Protein AF-A0A2P8QZJ2-F1 (afdb_monomer)

Secondary structure (DSSP, 8-state):
-----PPPPSSPPP-TTTTTS-TT-GGGGSGGGGGGGSTT-HHHHHHHHHTT-SS-PPPHHHHHHHHHHHHHHHHHHHHHHHHHHTTSS---HHHHHHHHHHHHHHHHHH--TT---SSHHHHHHHHHHHHHHHHHHHHHSS--TT-EEEETTEEEE-------

Foldseek 3Di:
DPDDQADFAPDFAAFPLCNPPDSPQLQSRFPLRCLLADPPCVVVVVVCVVVVHGRDFQDQVNQASSLLVLQVVLVVLVVVVVCCVVVVDPDDPLRVVLSVVSNVLSVVQHNDNVDGQPGPVSSSVSSNVVVVSVVVCVLVVDPDQPDWDDDPNDTDRPPPPDDD

Organism: NCBI:txid2042961

Structure (mmCIF, N/CA/C/O backbone):
data_AF-A0A2P8QZJ2-F1
#
_entry.id   AF-A0A2P8QZJ2-F1
#
loop_
_atom_site.group_PDB
_atom_site.id
_atom_site.type_symbol
_atom_site.label_atom_id
_atom_site.label_alt_id
_atom_site.label_comp_id
_atom_site.label_asym_id
_atom_site.label_entity_id
_atom_site.label_seq_id
_atom_site.pdbx_PDB_ins_code
_atom_site.Cartn_x
_atom_site.Cartn_y
_atom_site.Cartn_z
_atom_site.occupancy
_atom_site.B_iso_or_equiv
_atom_site.auth_seq_id
_atom_site.auth_comp_id
_atom_site.auth_asym_id
_atom_site.auth_atom_id
_atom_site.pdbx_PDB_model_num
ATOM 1 N N . GLU A 1 1 ? 28.938 0.988 -30.738 1.00 45.66 1 GLU A N 1
ATOM 2 C CA . GLU A 1 1 ? 29.376 0.962 -29.328 1.00 45.66 1 GLU A CA 1
ATOM 3 C C . GLU A 1 1 ? 28.649 -0.172 -28.626 1.00 45.66 1 GLU A C 1
ATOM 5 O O . GLU A 1 1 ? 27.429 -0.234 -28.707 1.00 45.66 1 GLU A O 1
ATOM 10 N N . SER A 1 2 ? 29.376 -1.115 -28.029 1.00 56.00 2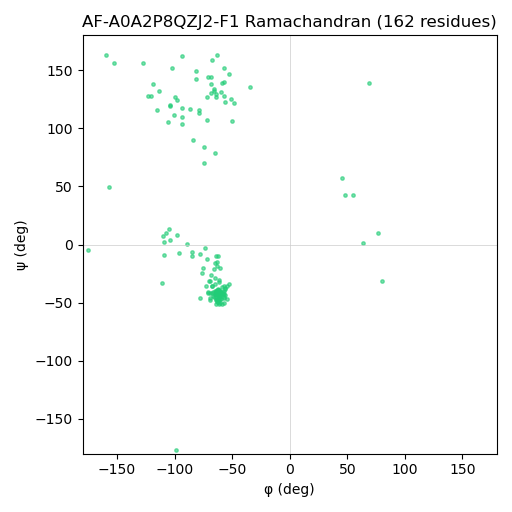 SER A N 1
ATOM 11 C CA . SER A 1 2 ? 28.763 -2.175 -27.223 1.00 56.00 2 SER A CA 1
ATOM 12 C C . SER A 1 2 ? 28.551 -1.620 -25.818 1.00 56.00 2 SER A C 1
ATOM 14 O O . SER A 1 2 ? 29.463 -1.674 -24.996 1.00 56.00 2 SER A O 1
ATOM 16 N N . GLY A 1 3 ? 27.388 -1.013 -25.575 1.00 62.31 3 GLY A N 1
ATOM 17 C CA . GLY A 1 3 ? 27.009 -0.520 -24.250 1.00 62.31 3 GLY A CA 1
ATOM 18 C C . GLY A 1 3 ? 27.031 -1.635 -23.200 1.00 62.31 3 GLY A C 1
ATOM 19 O O . GLY A 1 3 ? 26.852 -2.810 -23.522 1.00 62.31 3 GLY A O 1
ATOM 20 N N . TYR A 1 4 ? 27.273 -1.267 -21.941 1.00 65.94 4 TYR A N 1
ATOM 21 C CA . TYR A 1 4 ? 27.174 -2.185 -20.807 1.00 65.94 4 TYR A CA 1
ATOM 22 C C . TYR A 1 4 ? 25.775 -2.815 -20.769 1.00 65.94 4 TYR A C 1
ATOM 24 O O . TYR A 1 4 ? 24.778 -2.097 -20.711 1.00 65.94 4 TYR A O 1
ATOM 32 N N . ILE A 1 5 ? 25.711 -4.148 -20.804 1.00 64.38 5 ILE A N 1
ATOM 33 C CA . ILE A 1 5 ? 24.474 -4.908 -20.611 1.00 64.38 5 ILE A CA 1
ATOM 34 C C . ILE A 1 5 ? 24.410 -5.256 -19.121 1.00 64.38 5 ILE A C 1
ATOM 36 O O . ILE A 1 5 ? 25.224 -6.064 -18.663 1.00 64.38 5 ILE A O 1
ATOM 40 N N . PRO A 1 6 ? 23.499 -4.652 -18.338 1.00 63.28 6 PRO A N 1
ATOM 41 C CA . PRO A 1 6 ? 23.434 -4.938 -16.916 1.00 63.28 6 PRO A CA 1
ATOM 42 C C . PRO A 1 6 ? 22.948 -6.372 -16.692 1.00 63.28 6 PRO A C 1
ATOM 44 O O . PRO A 1 6 ? 22.053 -6.858 -17.383 1.00 63.28 6 PRO A O 1
ATOM 47 N N . GLN A 1 7 ? 23.574 -7.063 -15.741 1.00 66.06 7 GLN A N 1
ATOM 48 C CA . GLN A 1 7 ? 23.254 -8.454 -15.430 1.00 66.06 7 GLN A CA 1
ATOM 49 C C . GLN A 1 7 ? 22.020 -8.537 -14.525 1.00 66.06 7 GLN A C 1
ATOM 51 O O . GLN A 1 7 ? 21.834 -7.717 -13.624 1.00 66.06 7 GLN A O 1
ATOM 56 N N . ARG A 1 8 ? 21.186 -9.555 -14.761 1.00 69.12 8 ARG A N 1
ATOM 57 C CA . ARG A 1 8 ? 20.069 -9.926 -13.885 1.00 69.12 8 ARG A CA 1
ATOM 58 C C . ARG A 1 8 ? 20.608 -10.252 -12.490 1.00 69.12 8 ARG A C 1
ATOM 60 O O . ARG A 1 8 ? 21.614 -10.949 -12.377 1.00 69.12 8 ARG A O 1
ATOM 67 N N . LEU A 1 9 ? 19.920 -9.811 -11.436 1.00 70.19 9 LEU A N 1
ATOM 68 C CA . LEU A 1 9 ? 20.253 -10.251 -10.083 1.00 70.19 9 LEU A CA 1
ATOM 69 C C . LEU A 1 9 ? 20.015 -11.763 -9.972 1.00 70.19 9 LEU A C 1
ATOM 71 O O . LEU A 1 9 ? 18.918 -12.255 -10.261 1.00 70.19 9 LEU A O 1
ATOM 75 N N . GLU A 1 10 ? 21.036 -12.500 -9.525 1.00 69.81 10 GLU A N 1
ATOM 76 C CA . GLU A 1 10 ? 20.93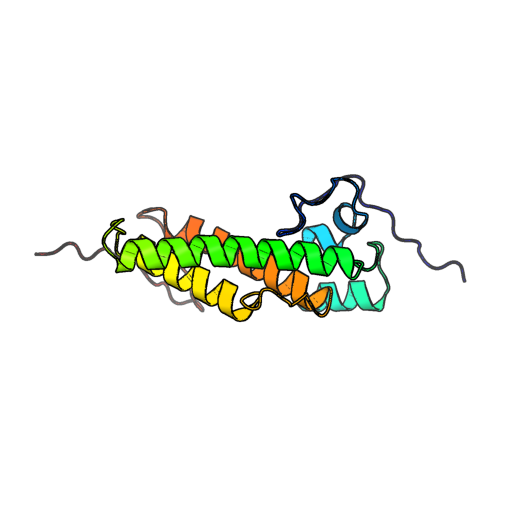2 -13.948 -9.291 1.00 69.81 10 GLU A CA 1
ATOM 77 C C . GLU A 1 10 ? 19.833 -14.268 -8.271 1.00 69.81 10 GLU A C 1
ATOM 79 O O . GLU A 1 10 ? 19.091 -15.241 -8.414 1.00 69.81 10 GLU A O 1
ATOM 84 N N . ARG A 1 11 ? 19.677 -13.404 -7.262 1.00 69.56 11 ARG A N 1
ATOM 85 C CA . ARG A 1 11 ? 18.673 -13.548 -6.211 1.00 69.56 11 ARG A CA 1
ATOM 86 C C . ARG A 1 11 ? 17.458 -12.667 -6.486 1.00 69.56 11 ARG A C 1
ATOM 88 O O . ARG A 1 11 ? 17.589 -11.455 -6.631 1.00 69.56 11 ARG A O 1
ATOM 95 N N . LYS A 1 12 ? 16.269 -13.280 -6.467 1.00 69.81 12 LYS A N 1
ATOM 96 C CA . LYS A 1 12 ? 14.997 -12.549 -6.445 1.00 69.81 12 LYS A CA 1
ATOM 97 C C . LYS A 1 12 ? 14.858 -11.769 -5.135 1.00 69.81 12 LYS A C 1
ATOM 99 O O . LYS A 1 12 ? 15.063 -12.343 -4.062 1.00 69.81 12 LYS A O 1
ATOM 104 N N . SER A 1 13 ? 14.484 -10.499 -5.221 1.00 70.31 13 SER A N 1
ATOM 105 C CA . SER A 1 13 ? 14.028 -9.721 -4.068 1.00 70.31 13 SER A CA 1
ATOM 106 C C . SER A 1 13 ? 12.503 -9.601 -4.091 1.00 70.31 13 SER A C 1
ATOM 108 O O . SER A 1 13 ? 11.859 -9.715 -5.141 1.00 70.31 13 SER A O 1
ATOM 110 N N . GLY A 1 14 ? 11.911 -9.469 -2.906 1.00 69.00 14 GLY A N 1
ATOM 111 C CA . GLY A 1 14 ? 10.504 -9.106 -2.787 1.00 69.00 14 GLY A CA 1
ATOM 112 C C . GLY A 1 14 ? 10.334 -7.648 -3.187 1.00 69.00 14 GLY A C 1
ATOM 113 O O . GLY A 1 14 ? 11.214 -6.848 -2.912 1.00 69.00 14 GLY A O 1
ATOM 114 N N . ILE A 1 15 ? 9.221 -7.330 -3.842 1.00 71.44 15 ILE A N 1
ATOM 115 C CA . ILE A 1 15 ? 8.748 -5.951 -3.939 1.00 71.44 15 ILE A CA 1
ATOM 116 C C . ILE A 1 15 ? 7.378 -5.938 -3.306 1.00 71.44 15 ILE A C 1
ATOM 118 O O . ILE A 1 15 ? 6.535 -6.763 -3.692 1.00 71.44 15 ILE A O 1
ATOM 122 N N . GLN A 1 16 ? 7.140 -5.045 -2.354 1.00 68.12 16 GLN A N 1
ATOM 123 C CA . GLN A 1 16 ? 5.808 -4.945 -1.769 1.00 68.12 16 GLN A CA 1
ATOM 124 C C . GLN A 1 16 ? 4.734 -4.676 -2.828 1.00 68.12 16 GLN A C 1
ATOM 126 O O . GLN A 1 16 ? 4.948 -3.997 -3.831 1.00 68.12 16 GLN A O 1
ATOM 131 N N . GLY A 1 17 ? 3.592 -5.345 -2.660 1.00 63.69 17 GLY A N 1
ATOM 132 C CA . GLY A 1 17 ? 2.508 -5.421 -3.647 1.00 63.69 17 GLY A CA 1
ATOM 133 C C . GLY A 1 17 ? 2.723 -6.431 -4.777 1.00 63.69 17 GLY A C 1
ATOM 134 O O . GLY A 1 17 ? 1.758 -7.059 -5.220 1.00 63.69 17 GLY A O 1
ATOM 135 N N . LEU A 1 18 ? 3.968 -6.688 -5.194 1.00 65.50 18 LEU A N 1
ATOM 136 C CA . LEU A 1 18 ? 4.302 -7.711 -6.200 1.00 65.50 18 LEU A CA 1
ATOM 137 C C . LEU A 1 18 ? 4.735 -9.049 -5.577 1.00 65.50 18 LEU A C 1
ATOM 139 O O . LEU A 1 18 ? 4.873 -10.047 -6.284 1.00 65.50 18 LEU A O 1
ATOM 143 N N . HIS A 1 19 ? 4.912 -9.117 -4.254 1.00 63.38 19 HIS A N 1
ATOM 144 C CA . HIS A 1 19 ? 5.396 -10.293 -3.514 1.00 63.38 19 HIS A CA 1
ATOM 145 C C . HIS A 1 19 ? 4.522 -11.545 -3.647 1.00 63.38 19 HIS A C 1
ATOM 147 O O . HIS A 1 19 ? 5.021 -12.646 -3.420 1.00 63.38 19 HIS A O 1
ATOM 153 N N . ARG A 1 20 ? 3.251 -11.403 -4.042 1.00 57.22 20 ARG A N 1
ATOM 154 C CA . ARG A 1 20 ? 2.377 -12.550 -4.377 1.00 57.22 20 ARG A CA 1
ATOM 155 C C . ARG A 1 20 ? 2.049 -12.679 -5.873 1.00 57.22 20 ARG A C 1
ATOM 157 O O . ARG A 1 20 ? 1.192 -13.484 -6.212 1.00 57.22 20 ARG A O 1
ATOM 164 N N . ILE A 1 21 ? 2.583 -11.808 -6.734 1.00 59.38 21 ILE A N 1
ATOM 165 C CA . ILE A 1 21 ? 2.507 -11.988 -8.195 1.00 59.38 21 ILE A CA 1
ATOM 166 C C . ILE A 1 21 ? 3.625 -12.969 -8.568 1.00 59.38 21 ILE A C 1
ATOM 168 O O . ILE A 1 21 ? 4.619 -13.029 -7.829 1.00 59.38 21 ILE A O 1
ATOM 172 N N . GLU A 1 22 ? 3.405 -13.765 -9.622 1.00 58.22 22 GLU A N 1
ATOM 173 C CA . GLU A 1 22 ? 4.244 -14.891 -10.058 1.00 58.22 22 GLU A CA 1
ATOM 174 C C . GLU A 1 22 ? 5.743 -14.662 -9.815 1.00 58.22 22 GLU A C 1
ATOM 176 O O . GLU A 1 22 ? 6.299 -13.574 -10.006 1.00 58.22 22 GLU A O 1
ATOM 181 N N . GLU A 1 23 ? 6.398 -15.704 -9.301 1.00 57.06 23 GLU A N 1
ATOM 182 C CA . GLU A 1 23 ? 7.770 -15.635 -8.800 1.00 57.06 23 GLU A CA 1
ATOM 183 C C . GLU A 1 23 ? 8.818 -15.293 -9.876 1.00 57.06 23 GLU A C 1
ATOM 185 O O . GLU A 1 23 ? 9.967 -15.019 -9.522 1.00 57.06 23 GLU A O 1
ATOM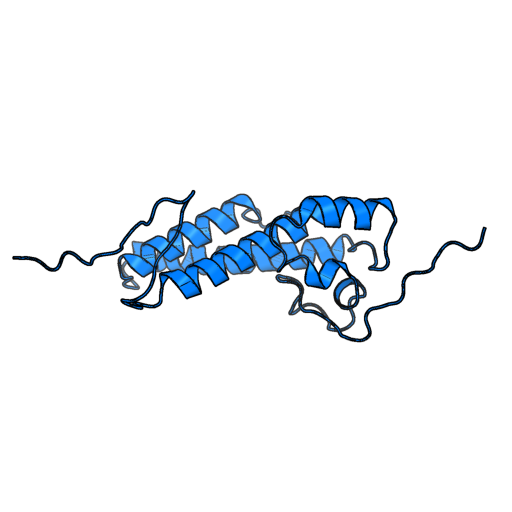 190 N N . ASP A 1 24 ? 8.438 -15.287 -11.154 1.00 59.03 24 ASP A N 1
ATOM 191 C CA . ASP A 1 24 ? 9.296 -15.142 -12.331 1.00 59.03 24 ASP A CA 1
ATOM 192 C C . ASP A 1 24 ? 9.252 -13.754 -12.991 1.00 59.03 24 ASP A C 1
ATOM 194 O O . ASP A 1 24 ? 9.946 -13.536 -13.989 1.00 59.03 24 ASP A O 1
ATOM 198 N N . LEU A 1 25 ? 8.521 -12.792 -12.414 1.00 68.94 25 LEU A N 1
ATOM 199 C CA . LEU A 1 25 ? 8.522 -11.414 -12.901 1.00 68.94 25 LEU A CA 1
ATOM 200 C C . LEU A 1 25 ? 9.965 -10.887 -13.062 1.00 68.94 25 LEU A C 1
ATOM 202 O O . LEU A 1 25 ? 10.710 -10.860 -12.072 1.00 68.94 25 LEU A O 1
ATOM 206 N N . PRO A 1 26 ? 10.366 -10.387 -14.254 1.00 70.31 26 PRO A N 1
ATOM 207 C CA . PRO A 1 26 ? 11.711 -9.853 -14.490 1.00 70.31 26 PRO A CA 1
ATOM 208 C C . PRO A 1 26 ? 12.116 -8.797 -13.462 1.00 70.31 26 PRO A C 1
ATOM 210 O O . PRO A 1 26 ? 13.271 -8.757 -13.032 1.00 70.31 26 PRO A O 1
ATOM 213 N N . ILE A 1 27 ? 11.140 -8.013 -12.990 1.00 71.00 27 ILE A N 1
ATOM 214 C CA . ILE A 1 27 ? 11.386 -6.970 -12.006 1.00 71.00 27 ILE A CA 1
ATOM 215 C C . ILE A 1 27 ? 11.852 -7.514 -10.655 1.00 71.00 27 ILE A C 1
ATOM 217 O O . ILE A 1 27 ? 12.648 -6.852 -10.006 1.00 71.00 27 ILE A O 1
ATOM 221 N N . ARG A 1 28 ? 11.478 -8.731 -10.237 1.00 74.38 28 ARG A N 1
ATOM 222 C CA . ARG A 1 28 ? 11.986 -9.327 -8.982 1.00 74.38 28 ARG A CA 1
ATOM 223 C C . ARG A 1 28 ? 13.480 -9.616 -9.023 1.00 74.38 28 ARG A C 1
ATOM 225 O O . ARG A 1 28 ? 14.113 -9.744 -7.981 1.00 74.38 28 ARG A O 1
ATOM 232 N N . HIS A 1 29 ? 14.031 -9.732 -10.223 1.00 73.81 29 HIS A N 1
ATOM 233 C CA . HIS A 1 29 ? 15.458 -9.900 -10.460 1.00 73.81 29 HIS A CA 1
ATOM 234 C C . HIS A 1 29 ? 16.120 -8.625 -10.980 1.00 73.81 29 HIS A C 1
ATOM 236 O O . HIS A 1 29 ? 17.241 -8.655 -11.494 1.00 73.81 29 HIS A O 1
ATOM 242 N N . SER A 1 30 ? 15.406 -7.511 -10.874 1.00 75.12 30 SER A N 1
ATOM 243 C CA . SER A 1 30 ? 15.923 -6.201 -11.195 1.00 75.12 30 SER A CA 1
ATOM 244 C C . SER A 1 30 ? 16.484 -5.511 -9.971 1.00 75.12 30 SER A C 1
ATOM 246 O O . SER A 1 30 ? 16.105 -5.782 -8.832 1.00 75.12 30 SER A O 1
ATOM 248 N N . VAL A 1 31 ? 17.292 -4.501 -10.245 1.00 75.81 31 VAL A N 1
ATOM 249 C CA . VAL A 1 31 ? 17.711 -3.503 -9.263 1.00 75.81 31 VAL A CA 1
ATOM 250 C C . VAL A 1 31 ? 16.554 -2.661 -8.712 1.00 75.81 31 VAL A C 1
ATOM 252 O O . VAL A 1 31 ? 16.720 -2.053 -7.662 1.00 75.81 31 VAL A O 1
ATOM 255 N N . TYR A 1 32 ? 15.370 -2.650 -9.340 1.00 75.69 32 TYR A N 1
ATOM 256 C CA . TYR A 1 32 ? 14.181 -2.018 -8.753 1.00 75.69 32 TYR A CA 1
ATOM 257 C C . TYR A 1 32 ? 13.687 -2.773 -7.519 1.00 75.69 32 TYR A C 1
ATOM 259 O O . TYR A 1 32 ? 13.093 -2.163 -6.633 1.00 75.69 32 TYR A O 1
ATOM 267 N N . ALA A 1 33 ? 13.968 -4.079 -7.423 1.00 73.44 33 ALA A N 1
ATOM 268 C CA . ALA A 1 33 ? 13.413 -4.915 -6.367 1.00 73.44 33 ALA A CA 1
ATOM 269 C C . ALA A 1 33 ? 14.007 -4.711 -4.974 1.00 73.44 33 ALA A C 1
ATOM 271 O O . ALA A 1 33 ? 13.596 -5.365 -4.023 1.00 73.44 33 ALA A O 1
ATOM 272 N N . ILE A 1 34 ? 15.006 -3.846 -4.865 1.00 75.94 34 ILE A N 1
ATOM 273 C CA . ILE A 1 34 ? 15.620 -3.466 -3.593 1.00 75.94 34 ILE A CA 1
ATOM 274 C C . ILE A 1 34 ? 15.259 -2.031 -3.196 1.00 75.94 34 ILE A C 1
ATOM 276 O O . ILE A 1 34 ? 15.581 -1.610 -2.090 1.00 75.94 34 ILE A O 1
ATOM 280 N N . LEU A 1 35 ? 14.624 -1.265 -4.093 1.00 76.69 35 LEU A N 1
ATOM 281 C CA . LEU A 1 35 ? 14.355 0.158 -3.876 1.00 76.69 35 LEU A CA 1
ATOM 282 C C . LEU A 1 35 ? 13.197 0.400 -2.912 1.00 76.69 35 LEU A C 1
ATOM 284 O O . LE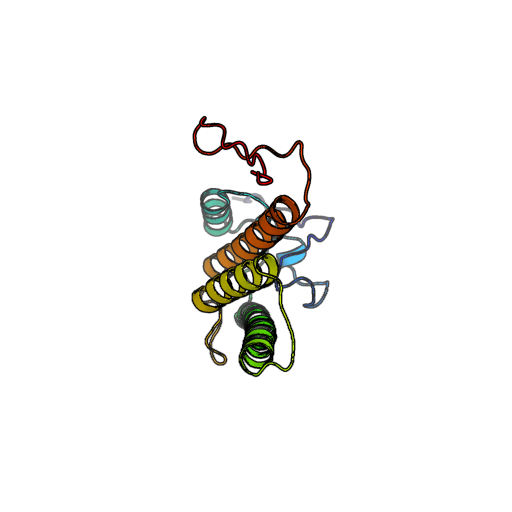U A 1 35 ? 13.165 1.443 -2.268 1.00 76.69 35 LEU A O 1
ATOM 288 N N . ASP A 1 36 ? 12.276 -0.555 -2.782 1.00 69.50 36 ASP A N 1
ATOM 289 C CA . ASP A 1 36 ? 11.143 -0.457 -1.859 1.00 69.50 36 ASP A CA 1
ATOM 290 C C . ASP A 1 36 ? 11.578 -0.378 -0.387 1.00 69.50 36 ASP A C 1
ATOM 292 O O . ASP A 1 36 ? 10.837 0.142 0.437 1.00 69.50 36 ASP A O 1
ATOM 296 N N . ASN A 1 37 ? 12.811 -0.773 -0.070 1.00 68.75 37 ASN A N 1
ATOM 297 C CA . ASN A 1 37 ? 13.386 -0.722 1.273 1.00 68.75 37 ASN A CA 1
ATOM 298 C C . ASN A 1 37 ? 14.497 0.333 1.443 1.00 68.75 37 ASN A C 1
ATOM 300 O O . ASN A 1 37 ? 15.155 0.376 2.485 1.00 68.75 37 ASN A O 1
ATOM 304 N N . ILE A 1 38 ? 14.731 1.194 0.443 1.00 72.56 38 ILE A N 1
ATOM 305 C CA . ILE A 1 38 ? 15.763 2.239 0.503 1.00 72.56 38 ILE A CA 1
ATOM 306 C C . ILE A 1 38 ? 15.099 3.604 0.761 1.00 72.56 38 ILE A C 1
ATOM 308 O O . ILE A 1 38 ? 14.281 4.058 -0.040 1.00 72.56 38 ILE A O 1
ATOM 312 N N . PRO A 1 39 ? 15.427 4.303 1.863 1.00 70.06 39 PRO A N 1
ATOM 313 C CA . PRO A 1 39 ? 14.934 5.659 2.083 1.00 70.06 39 PRO A CA 1
ATOM 314 C C . PRO A 1 39 ? 15.563 6.631 1.076 1.00 70.06 39 PRO A C 1
ATOM 316 O O . PRO A 1 39 ? 16.747 6.517 0.758 1.00 70.06 39 PRO A O 1
ATOM 319 N N . ASN A 1 40 ? 14.791 7.625 0.623 1.00 76.19 40 ASN A N 1
ATOM 320 C CA . ASN A 1 40 ? 15.200 8.579 -0.419 1.00 76.19 40 ASN A CA 1
ATOM 321 C C . ASN A 1 40 ? 15.655 7.876 -1.717 1.00 76.19 40 ASN A C 1
ATOM 323 O O . ASN A 1 40 ? 16.695 8.217 -2.288 1.00 76.19 40 ASN A O 1
ATOM 327 N N . HIS A 1 41 ? 14.924 6.843 -2.151 1.00 80.06 41 HIS A N 1
ATOM 328 C CA . HIS A 1 41 ? 15.256 6.046 -3.336 1.00 80.06 41 HIS A CA 1
ATOM 329 C C . HIS A 1 41 ? 15.019 6.791 -4.659 1.00 80.06 41 HIS A C 1
ATOM 331 O O . HIS A 1 41 ? 15.483 6.333 -5.702 1.00 80.06 41 HIS A O 1
ATOM 337 N N . GLU A 1 42 ? 14.325 7.929 -4.652 1.00 84.81 42 GLU A N 1
ATOM 338 C CA . GLU A 1 42 ? 13.885 8.654 -5.847 1.00 84.81 42 G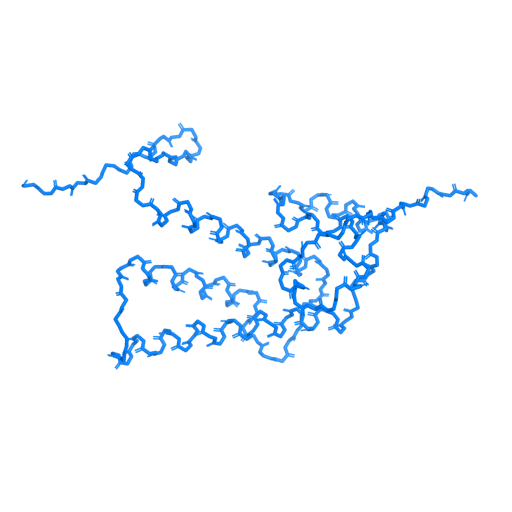LU A CA 1
ATOM 339 C C . GLU A 1 42 ? 15.041 9.043 -6.788 1.00 84.81 42 GLU A C 1
ATOM 341 O O . GLU A 1 42 ? 14.938 8.750 -7.981 1.00 84.81 42 GLU A O 1
ATOM 346 N N . PRO A 1 43 ? 16.179 9.601 -6.316 1.00 86.19 43 PRO A N 1
ATOM 347 C CA . PRO A 1 43 ? 17.309 9.916 -7.192 1.00 86.19 43 PRO A CA 1
ATOM 348 C C . PRO A 1 43 ? 17.941 8.666 -7.815 1.00 86.19 43 PRO A C 1
ATOM 350 O O . PRO A 1 43 ? 18.401 8.697 -8.956 1.00 86.19 43 PRO A O 1
ATOM 353 N N . MET A 1 44 ? 17.960 7.552 -7.076 1.00 84.38 44 MET A N 1
ATOM 354 C CA . MET A 1 44 ? 18.459 6.275 -7.586 1.00 84.38 44 MET A CA 1
ATOM 355 C C . MET A 1 44 ? 17.507 5.722 -8.646 1.00 84.38 44 MET A C 1
ATOM 357 O O . MET A 1 44 ? 17.949 5.344 -9.728 1.00 84.38 44 MET A O 1
ATOM 361 N N . LEU A 1 45 ? 16.202 5.749 -8.377 1.00 84.12 45 LEU A N 1
ATOM 362 C CA . LEU A 1 45 ? 15.167 5.342 -9.319 1.00 84.12 45 LEU A CA 1
ATOM 363 C C . LEU A 1 45 ? 15.225 6.157 -10.618 1.00 84.12 45 LEU A C 1
ATOM 365 O O . LEU A 1 45 ? 15.145 5.582 -11.703 1.00 84.12 45 LEU A O 1
ATOM 369 N N . AS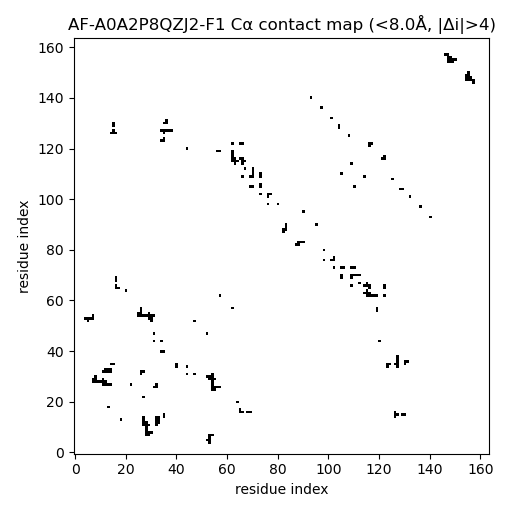P A 1 46 ? 15.424 7.471 -10.528 1.00 86.31 46 ASP A N 1
ATOM 370 C CA . ASP A 1 46 ? 15.567 8.345 -11.695 1.00 86.31 46 ASP A CA 1
ATOM 371 C C . ASP A 1 46 ? 16.752 7.948 -12.580 1.00 86.31 46 ASP A C 1
ATOM 373 O O . ASP A 1 46 ? 16.619 7.904 -13.806 1.00 86.31 46 ASP A O 1
ATOM 377 N N . LEU A 1 47 ? 17.896 7.612 -11.979 1.00 84.88 47 LEU A N 1
ATOM 378 C CA . LEU A 1 47 ? 19.064 7.126 -12.716 1.00 84.88 47 LEU A CA 1
ATOM 379 C C . LEU A 1 47 ? 18.787 5.769 -13.372 1.00 84.88 47 LEU A C 1
ATOM 381 O O . LEU A 1 47 ? 19.101 5.582 -14.548 1.00 84.88 47 LEU A O 1
ATOM 385 N N . LEU A 1 48 ? 18.174 4.839 -12.640 1.00 81.56 48 LEU A N 1
ATOM 386 C CA . LEU A 1 48 ? 17.872 3.497 -13.139 1.00 81.56 48 LEU A CA 1
ATOM 387 C C . LEU A 1 48 ? 16.917 3.538 -14.340 1.00 81.56 48 LEU A C 1
ATOM 389 O O . LEU A 1 48 ? 17.189 2.892 -15.354 1.00 81.56 48 LEU A O 1
ATOM 393 N N . LEU A 1 49 ? 15.873 4.370 -14.268 1.00 80.62 49 LEU A N 1
ATOM 394 C CA . LEU A 1 49 ? 14.939 4.594 -15.373 1.00 80.62 49 LEU A CA 1
ATOM 395 C C . LEU A 1 49 ? 15.617 5.297 -16.557 1.00 80.62 49 LEU A C 1
ATOM 397 O O . LEU A 1 49 ? 15.444 4.878 -17.699 1.00 80.62 49 LEU A O 1
ATOM 401 N N . LYS A 1 50 ? 16.426 6.337 -16.303 1.00 83.38 50 LYS A N 1
ATOM 402 C CA . LYS A 1 50 ? 17.112 7.113 -17.352 1.00 83.38 50 LYS A CA 1
ATOM 403 C C . LYS A 1 50 ? 18.046 6.258 -18.205 1.00 83.38 50 LYS A C 1
ATOM 405 O O . LYS A 1 50 ? 18.126 6.466 -19.412 1.00 83.38 50 LYS A O 1
ATOM 410 N N . TYR A 1 51 ? 18.775 5.337 -17.581 1.00 78.81 51 TYR A N 1
ATOM 411 C CA . TYR A 1 51 ? 19.753 4.488 -18.264 1.00 78.81 51 TYR A CA 1
ATOM 412 C C . TYR A 1 51 ? 19.205 3.103 -18.628 1.00 78.81 51 TYR A C 1
ATOM 414 O O . TYR A 1 51 ? 19.976 2.257 -19.078 1.00 78.81 51 TYR A O 1
ATOM 422 N N . ASN A 1 52 ? 17.897 2.873 -18.451 1.00 71.19 52 ASN A N 1
ATOM 423 C CA . ASN A 1 52 ? 17.237 1.589 -18.693 1.00 71.19 52 ASN A CA 1
ATOM 424 C C . ASN A 1 52 ? 18.000 0.415 -18.046 1.00 71.19 52 ASN A C 1
ATOM 426 O O . ASN A 1 52 ? 18.243 -0.625 -18.666 1.00 71.19 52 ASN A O 1
ATOM 430 N N . VAL A 1 53 ? 18.459 0.621 -16.807 1.00 71.25 53 VAL A N 1
ATOM 431 C CA . VAL A 1 53 ? 19.247 -0.379 -16.082 1.00 71.25 53 VAL A CA 1
ATOM 432 C C . VAL A 1 53 ? 18.353 -1.587 -15.807 1.00 71.25 53 VAL A C 1
ATOM 434 O O . VAL A 1 53 ? 17.193 -1.445 -15.424 1.00 71.25 53 VAL A O 1
ATOM 437 N N . TYR A 1 54 ? 18.901 -2.776 -16.069 1.00 60.81 54 TYR A N 1
ATOM 438 C CA . TYR A 1 54 ? 18.169 -4.022 -16.275 1.00 60.81 54 TYR A CA 1
ATOM 439 C C . TYR A 1 54 ? 17.118 -4.286 -15.192 1.00 60.81 54 TYR A C 1
ATOM 441 O O . TYR A 1 54 ? 17.418 -4.391 -13.999 1.00 60.81 54 TYR A O 1
ATOM 449 N N . GLY A 1 55 ? 15.874 -4.422 -15.653 1.00 60.78 55 GLY A N 1
ATOM 450 C CA . GLY A 1 55 ? 14.748 -4.761 -14.798 1.00 60.78 55 GLY A CA 1
ATOM 451 C C . GLY A 1 55 ? 13.396 -4.991 -15.454 1.00 60.78 55 GLY A C 1
ATOM 452 O O . GLY A 1 55 ? 12.471 -5.403 -14.762 1.00 60.78 55 GLY A O 1
ATOM 453 N N . GLY A 1 56 ? 13.296 -4.779 -16.769 1.00 58.94 56 GLY A N 1
ATOM 454 C CA . GLY A 1 56 ? 12.019 -4.760 -17.473 1.00 58.94 56 GLY A CA 1
ATOM 455 C C . GLY A 1 56 ? 11.191 -3.538 -17.076 1.00 58.94 56 GLY A C 1
ATOM 456 O O . GLY A 1 56 ? 11.144 -3.142 -15.913 1.00 58.94 56 GLY A O 1
ATOM 457 N N . GLU A 1 57 ? 10.537 -2.912 -18.047 1.00 64.81 57 GLU A N 1
ATOM 458 C CA . GLU A 1 57 ? 9.458 -1.986 -17.719 1.00 64.81 57 GLU A CA 1
ATOM 459 C C . GLU A 1 57 ? 8.306 -2.822 -17.145 1.00 64.81 57 GLU A C 1
ATOM 461 O O . GLU A 1 57 ? 7.957 -3.857 -17.722 1.00 64.81 57 GLU A O 1
ATOM 466 N N . LEU A 1 58 ? 7.751 -2.429 -15.991 1.00 73.94 58 LEU A N 1
ATOM 467 C CA . LEU A 1 58 ? 6.533 -3.074 -15.500 1.00 73.94 58 LEU A CA 1
ATOM 468 C C . LEU A 1 58 ? 5.465 -2.944 -16.579 1.00 73.94 58 LEU A C 1
ATOM 470 O O . LEU A 1 58 ? 5.184 -1.836 -17.042 1.00 73.94 58 LEU A O 1
ATOM 474 N N . THR A 1 59 ? 4.853 -4.058 -16.965 1.00 78.88 59 THR A N 1
ATOM 475 C CA . THR A 1 59 ? 3.743 -3.991 -17.910 1.00 78.88 59 THR A CA 1
ATOM 476 C C . THR A 1 59 ? 2.550 -3.302 -17.249 1.00 78.88 59 THR A C 1
ATOM 478 O O . THR A 1 59 ? 2.420 -3.261 -16.020 1.00 78.88 59 THR A O 1
ATOM 481 N N . LYS A 1 60 ? 1.637 -2.765 -18.063 1.00 84.06 60 LYS A N 1
ATOM 482 C CA . LYS A 1 60 ? 0.402 -2.152 -17.553 1.00 84.06 60 LYS A CA 1
ATOM 483 C C . LYS A 1 60 ? -0.405 -3.141 -16.714 1.00 84.06 60 LYS A C 1
ATOM 485 O O . LYS A 1 60 ? -0.980 -2.758 -15.703 1.00 84.06 60 LYS A O 1
ATOM 490 N N . GLU A 1 61 ? -0.393 -4.412 -17.095 1.00 83.75 61 GLU A N 1
ATOM 491 C CA . GLU A 1 61 ? -1.045 -5.505 -16.378 1.00 83.75 61 GLU A CA 1
ATOM 492 C C . GLU A 1 61 ? -0.415 -5.710 -14.997 1.00 83.75 61 GLU A C 1
ATOM 494 O O . GLU A 1 61 ? -1.131 -5.873 -14.014 1.00 83.75 61 GLU A O 1
ATOM 499 N N . GLN A 1 62 ? 0.915 -5.645 -14.890 1.00 79.50 62 GLN A N 1
ATOM 500 C CA . GLN A 1 62 ? 1.617 -5.774 -13.610 1.00 79.50 62 GLN A CA 1
ATOM 501 C C . GLN A 1 62 ? 1.346 -4.586 -12.684 1.00 79.50 62 GLN A C 1
ATOM 503 O O . GLN A 1 62 ? 1.095 -4.785 -11.495 1.00 79.50 62 GLN A O 1
ATOM 508 N N . LEU A 1 63 ? 1.338 -3.365 -13.227 1.00 84.62 63 LEU A N 1
ATOM 509 C CA . LEU A 1 63 ? 0.953 -2.164 -12.481 1.00 84.62 63 LEU A CA 1
ATOM 510 C C . LEU A 1 63 ? -0.499 -2.246 -12.003 1.00 84.62 63 LEU A C 1
ATOM 512 O O . LEU A 1 63 ? -0.778 -1.915 -10.850 1.00 84.62 63 LEU A O 1
ATOM 516 N N . LYS A 1 64 ? -1.406 -2.746 -12.849 1.00 88.56 64 LYS A N 1
ATOM 517 C CA . LYS A 1 64 ? -2.804 -2.948 -12.476 1.00 88.56 64 LYS A CA 1
ATOM 518 C C . LYS A 1 64 ? -2.942 -3.991 -11.367 1.00 88.56 64 LYS A C 1
ATOM 520 O O . LYS A 1 64 ? -3.601 -3.726 -10.375 1.00 88.56 64 LYS A O 1
ATOM 525 N N . MET A 1 65 ? -2.283 -5.143 -11.481 1.00 83.62 65 MET A N 1
ATOM 526 C CA . MET A 1 65 ? -2.349 -6.184 -10.448 1.00 83.62 65 MET A CA 1
ATOM 527 C C . MET A 1 65 ? -1.789 -5.716 -9.098 1.00 83.62 65 MET A C 1
ATOM 529 O O . MET A 1 65 ? -2.330 -6.071 -8.051 1.00 83.62 65 MET A O 1
ATOM 533 N N . ALA A 1 66 ? -0.707 -4.932 -9.101 1.00 82.69 66 ALA A N 1
ATOM 534 C CA . ALA A 1 66 ? -0.187 -4.324 -7.878 1.00 82.69 66 ALA A CA 1
ATOM 535 C C . ALA A 1 66 ? -1.202 -3.349 -7.266 1.00 82.69 66 ALA A C 1
ATOM 537 O O . ALA A 1 66 ? -1.401 -3.345 -6.051 1.00 82.69 66 ALA A O 1
ATOM 538 N N . TYR A 1 67 ? -1.858 -2.551 -8.111 1.00 89.19 67 TYR A N 1
ATOM 539 C CA . TYR A 1 67 ? -2.886 -1.612 -7.685 1.00 89.19 67 TYR A CA 1
ATOM 540 C C . TYR A 1 67 ? -4.104 -2.330 -7.095 1.00 89.19 67 TYR A C 1
ATOM 542 O O . TYR A 1 67 ? -4.533 -1.987 -5.998 1.00 89.19 67 TYR A O 1
ATOM 550 N N . ASP A 1 68 ? -4.618 -3.356 -7.775 1.00 88.50 68 ASP A N 1
ATOM 551 C CA . ASP A 1 68 ? -5.780 -4.133 -7.329 1.00 88.50 68 ASP A CA 1
ATOM 552 C C . ASP A 1 68 ? -5.548 -4.709 -5.923 1.00 88.50 68 ASP A C 1
ATOM 554 O O . ASP A 1 68 ? -6.427 -4.659 -5.074 1.00 88.50 68 ASP A O 1
ATOM 558 N N . ARG A 1 69 ? -4.324 -5.157 -5.621 1.00 84.12 69 ARG A N 1
ATOM 559 C CA . ARG A 1 69 ? -3.961 -5.637 -4.276 1.00 84.12 69 ARG A CA 1
ATOM 560 C C . ARG A 1 69 ? -3.918 -4.543 -3.230 1.00 84.12 69 ARG A C 1
ATOM 562 O O . ARG A 1 69 ? -4.360 -4.752 -2.108 1.00 84.12 69 ARG A O 1
ATOM 569 N N . CYS A 1 70 ? -3.361 -3.394 -3.592 1.00 86.69 70 CYS A N 1
ATOM 570 C CA . CYS A 1 70 ? -3.393 -2.226 -2.728 1.00 86.69 70 CYS A CA 1
ATOM 571 C C . CYS A 1 70 ? -4.847 -1.856 -2.391 1.00 86.69 70 CYS A C 1
ATOM 573 O O . CYS A 1 70 ? -5.167 -1.592 -1.231 1.00 86.69 70 CYS A O 1
ATOM 575 N N . TYR A 1 71 ? -5.735 -1.904 -3.388 1.00 91.00 71 TYR A N 1
ATOM 576 C CA . TYR A 1 71 ? -7.162 -1.655 -3.219 1.00 91.00 71 TYR A CA 1
ATOM 577 C C . TYR A 1 71 ? -7.858 -2.734 -2.370 1.00 91.00 71 TYR A C 1
ATOM 579 O O . TYR A 1 71 ? -8.659 -2.400 -1.498 1.00 91.00 71 TYR A O 1
ATOM 587 N N . ASP A 1 72 ? -7.527 -4.013 -2.550 1.00 88.75 72 ASP A N 1
ATOM 588 C CA . ASP A 1 72 ? -8.049 -5.105 -1.716 1.00 88.75 72 ASP A CA 1
ATOM 589 C C . ASP A 1 72 ? -7.671 -4.919 -0.237 1.00 88.75 72 ASP A C 1
ATOM 591 O O . ASP A 1 72 ? -8.522 -5.042 0.651 1.00 88.75 72 ASP A O 1
ATOM 595 N N . ASP A 1 73 ? -6.415 -4.558 0.043 1.00 86.00 73 ASP A N 1
ATOM 596 C CA . ASP A 1 73 ? -5.976 -4.247 1.404 1.00 86.00 73 ASP A CA 1
ATOM 597 C C . ASP A 1 73 ? -6.709 -3.009 1.953 1.00 86.00 73 ASP A C 1
ATOM 599 O O . ASP A 1 73 ? -7.166 -3.009 3.100 1.00 86.00 73 ASP A O 1
ATOM 603 N N . TYR A 1 74 ? -6.893 -1.968 1.133 1.00 90.69 74 TYR A N 1
ATOM 604 C CA . TYR A 1 74 ? -7.701 -0.803 1.500 1.00 90.69 74 TYR A CA 1
ATOM 605 C C . TYR A 1 74 ? -9.118 -1.210 1.927 1.00 90.69 74 TYR A C 1
ATOM 607 O O . TYR A 1 74 ? -9.590 -0.769 2.980 1.00 90.69 74 TYR A O 1
ATOM 615 N N . LEU A 1 75 ? -9.784 -2.083 1.165 1.00 93.56 75 LEU A N 1
ATOM 616 C CA . LEU A 1 75 ? -11.117 -2.587 1.499 1.00 93.56 75 LEU A CA 1
ATOM 617 C C . LEU A 1 75 ? -11.130 -3.363 2.820 1.00 93.56 75 LEU A C 1
ATOM 619 O O . LEU A 1 75 ? -12.065 -3.201 3.611 1.00 93.56 75 LEU A O 1
ATOM 623 N N . TYR A 1 76 ? -10.097 -4.162 3.090 1.00 89.38 76 TYR A N 1
ATOM 624 C CA . TYR A 1 76 ? -9.952 -4.890 4.351 1.00 89.38 76 TYR A CA 1
ATOM 625 C C . TYR A 1 76 ? -9.889 -3.941 5.559 1.00 89.38 76 TYR A C 1
ATOM 627 O O . TYR A 1 76 ? -10.654 -4.086 6.524 1.00 89.38 76 TYR A O 1
ATOM 635 N N . PHE A 1 77 ? -9.030 -2.922 5.504 1.00 90.31 77 PHE A N 1
ATOM 636 C CA . PHE A 1 77 ? -8.931 -1.936 6.583 1.00 90.31 77 PHE A CA 1
ATOM 637 C C . PHE A 1 77 ? -10.192 -1.072 6.685 1.00 90.31 77 PHE A C 1
ATOM 639 O O . PHE A 1 77 ? -10.642 -0.764 7.790 1.00 90.31 77 PHE A O 1
ATOM 646 N N . LEU A 1 78 ? -10.828 -0.745 5.557 1.00 94.50 78 LEU A N 1
ATOM 647 C CA . LEU A 1 78 ? -12.085 0.001 5.545 1.00 94.50 78 LEU A CA 1
ATOM 648 C C . LEU A 1 78 ? -13.209 -0.796 6.219 1.00 94.50 78 LEU A C 1
ATOM 650 O O . LEU A 1 78 ? -14.012 -0.231 6.963 1.00 94.50 78 LEU A O 1
ATOM 654 N N . ASN A 1 79 ? -13.270 -2.110 5.992 1.00 95.06 79 ASN A N 1
ATOM 655 C CA . ASN A 1 79 ? -14.212 -2.980 6.687 1.00 95.06 79 ASN A CA 1
ATOM 656 C C . ASN A 1 79 ? -13.927 -3.031 8.193 1.00 95.06 79 ASN A C 1
ATOM 658 O O . ASN A 1 79 ? -14.854 -2.900 8.986 1.00 95.06 79 ASN A O 1
ATOM 662 N N . THR A 1 80 ? -12.656 -3.130 8.587 1.00 90.31 80 THR A N 1
ATOM 663 C CA . THR A 1 80 ? -12.250 -3.094 10.002 1.00 90.31 80 THR A CA 1
ATOM 664 C C . THR A 1 80 ? -12.737 -1.812 10.691 1.00 90.31 80 THR A C 1
ATOM 666 O O . THR A 1 80 ? -13.297 -1.857 11.786 1.00 90.31 80 THR A O 1
ATOM 669 N N . GLU A 1 81 ? -12.608 -0.658 10.029 1.00 94.81 81 GLU A N 1
ATOM 670 C CA . GLU A 1 81 ? -13.107 0.622 10.547 1.00 94.81 81 GLU A CA 1
ATOM 671 C C . GLU A 1 81 ? -14.636 0.642 10.692 1.00 94.81 81 GLU A C 1
ATOM 673 O O . GLU A 1 81 ? -15.159 1.127 11.699 1.00 94.81 81 GLU A O 1
ATOM 678 N N . LYS A 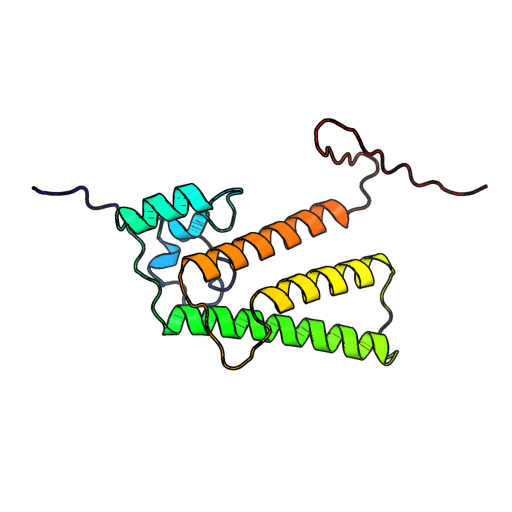1 82 ? -15.367 0.085 9.718 1.00 96.38 82 LYS A N 1
ATOM 679 C CA . LYS A 1 82 ? -16.832 -0.048 9.781 1.00 96.38 82 LYS A CA 1
ATOM 680 C C . LYS A 1 82 ? -17.265 -0.940 10.940 1.00 96.38 82 LYS A C 1
ATOM 682 O O . LYS A 1 82 ? -18.171 -0.567 11.683 1.00 96.38 82 LYS A O 1
ATOM 687 N N . GLU A 1 83 ? -16.616 -2.087 11.120 1.00 95.00 83 GLU A N 1
ATOM 688 C CA . GLU A 1 83 ? -16.912 -3.007 12.219 1.00 95.00 83 GLU A CA 1
ATOM 689 C C . GLU A 1 83 ? -16.663 -2.346 13.578 1.00 95.00 83 GLU A C 1
ATOM 691 O O . GLU A 1 83 ? -17.516 -2.446 14.463 1.00 95.00 83 GLU A O 1
ATOM 696 N N . PHE A 1 84 ? -15.570 -1.591 13.718 1.00 92.75 84 PHE A N 1
ATOM 697 C CA . PHE A 1 84 ? -15.282 -0.819 14.927 1.00 92.75 84 PHE A CA 1
ATOM 698 C C . PHE A 1 84 ? -16.351 0.251 15.189 1.00 92.75 84 PHE A C 1
ATOM 700 O O . PHE A 1 84 ? -16.923 0.298 16.276 1.00 92.75 84 PHE A O 1
ATOM 707 N N . LYS A 1 85 ? -16.699 1.063 14.180 1.00 95.44 85 LYS A N 1
ATOM 708 C CA . LYS A 1 85 ? -17.747 2.099 14.290 1.00 95.44 85 LYS A CA 1
ATOM 709 C C . LYS A 1 85 ? -19.125 1.517 14.613 1.00 95.44 85 LYS A C 1
ATOM 711 O O . LYS A 1 85 ? -19.912 2.162 15.297 1.00 95.44 85 LYS A O 1
ATOM 716 N N . SER A 1 86 ? -19.415 0.307 14.134 1.00 95.94 86 SER A N 1
ATOM 717 C CA . SER A 1 86 ? -20.662 -0.412 14.431 1.00 95.94 86 SER A CA 1
ATOM 718 C C . SER A 1 86 ? -20.694 -1.062 15.821 1.00 95.94 86 SER A C 1
ATOM 720 O O . SER A 1 86 ? -21.735 -1.573 16.224 1.00 95.94 86 SER A O 1
ATOM 722 N N . GLY A 1 87 ? -19.570 -1.073 16.546 1.00 94.62 87 GLY A N 1
ATOM 723 C CA . GLY A 1 87 ? -19.438 -1.742 17.842 1.00 94.62 87 GLY A CA 1
ATOM 724 C C . GLY A 1 87 ? -19.289 -3.266 17.761 1.00 94.62 87 GLY A C 1
ATOM 725 O O . GLY A 1 87 ? -19.343 -3.932 18.791 1.00 94.62 87 GLY A O 1
ATOM 726 N N . LYS A 1 88 ? -19.094 -3.836 16.562 1.00 95.81 88 LYS A N 1
ATOM 727 C CA . LYS A 1 88 ? -18.874 -5.280 16.362 1.00 95.81 88 LYS A CA 1
ATOM 728 C C . LYS A 1 88 ? -17.505 -5.731 16.880 1.00 95.81 88 LYS A C 1
ATOM 730 O O . LYS A 1 88 ? -17.365 -6.866 17.328 1.00 95.81 88 LYS A O 1
ATOM 735 N N . ILE A 1 89 ? -16.512 -4.845 16.816 1.00 91.81 89 ILE A N 1
ATOM 736 C CA . ILE A 1 89 ? -15.170 -5.055 17.369 1.00 91.81 89 ILE A CA 1
ATOM 737 C C . ILE A 1 89 ? -14.787 -3.882 18.271 1.00 91.81 89 ILE A C 1
ATOM 739 O O . ILE A 1 89 ? -15.267 -2.763 18.091 1.00 91.81 89 ILE A O 1
ATOM 743 N N . THR A 1 90 ? -13.867 -4.131 19.200 1.00 93.25 90 THR A N 1
ATOM 744 C CA . THR A 1 90 ? -13.278 -3.104 20.064 1.00 93.25 90 THR A CA 1
ATOM 745 C C . THR A 1 90 ? -11.803 -2.961 19.724 1.00 93.25 90 THR A C 1
ATOM 747 O O . THR A 1 90 ? -11.094 -3.959 19.653 1.00 93.25 90 THR A O 1
ATOM 750 N N . LEU A 1 91 ? -11.342 -1.723 19.546 1.00 85.19 91 LEU A N 1
ATOM 751 C CA . LEU A 1 91 ? -9.940 -1.394 19.291 1.00 85.19 91 LEU A CA 1
ATOM 752 C C . LEU A 1 91 ? -9.404 -0.507 20.417 1.00 85.19 91 LEU A C 1
ATOM 754 O O . LEU A 1 91 ? -10.065 0.447 20.842 1.00 85.19 91 LEU A O 1
ATOM 758 N N . THR A 1 92 ? -8.186 -0.774 20.869 1.00 85.38 92 THR A N 1
ATOM 759 C CA . THR A 1 92 ? -7.429 0.119 21.753 1.00 85.38 92 THR A CA 1
ATOM 760 C C . THR A 1 92 ? -7.139 1.457 21.065 1.00 85.38 92 THR A C 1
ATOM 762 O O . THR A 1 92 ? -7.184 1.582 19.841 1.00 85.38 92 THR A O 1
ATOM 765 N N . ILE A 1 93 ? -6.777 2.483 21.842 1.00 82.12 93 ILE A N 1
ATOM 766 C CA . ILE A 1 93 ? -6.403 3.800 21.293 1.00 82.12 93 ILE A CA 1
ATOM 767 C C . ILE A 1 93 ? -5.245 3.683 20.284 1.00 82.12 93 ILE A C 1
ATOM 769 O O . ILE A 1 93 ? -5.225 4.396 19.280 1.00 82.12 93 ILE A O 1
ATOM 773 N N . ASN A 1 94 ? -4.281 2.793 20.536 1.00 78.00 94 ASN A N 1
ATOM 774 C CA . ASN A 1 94 ? -3.133 2.601 19.651 1.00 78.00 94 ASN A CA 1
ATOM 775 C C . ASN A 1 94 ? -3.535 1.912 18.342 1.00 78.00 94 ASN A C 1
ATOM 777 O O . ASN A 1 94 ? -3.100 2.342 17.274 1.00 78.00 94 ASN A O 1
ATOM 781 N N . GLU A 1 95 ? -4.411 0.910 18.401 1.00 82.56 95 GLU A N 1
ATOM 782 C CA . GLU A 1 95 ? -4.941 0.244 17.206 1.00 82.56 95 GLU A CA 1
ATOM 783 C C . GLU A 1 95 ? -5.792 1.190 16.359 1.00 82.56 95 GLU A C 1
ATOM 785 O O . GLU A 1 95 ? -5.642 1.209 15.142 1.00 82.56 95 GLU A O 1
ATOM 790 N N . GLN A 1 96 ? -6.610 2.047 16.980 1.00 85.75 96 GLN A N 1
ATOM 791 C CA . GLN A 1 96 ? -7.370 3.077 16.261 1.00 85.75 96 GLN A CA 1
ATOM 792 C C . GLN A 1 96 ? -6.446 4.058 15.529 1.00 85.75 96 GLN A C 1
ATOM 794 O O . GLN A 1 96 ? -6.663 4.368 14.358 1.00 85.75 96 GLN A O 1
ATOM 799 N N . LYS A 1 97 ? -5.383 4.533 16.194 1.00 84.12 97 LYS A N 1
ATOM 800 C CA . LYS A 1 97 ? -4.378 5.404 15.562 1.00 84.12 97 LYS A CA 1
ATOM 801 C C . LYS A 1 97 ? -3.691 4.707 14.390 1.00 84.12 97 LYS A C 1
ATOM 803 O O . LYS A 1 97 ? -3.513 5.332 13.348 1.00 84.12 97 LYS A O 1
ATOM 808 N N . SER A 1 98 ? -3.337 3.432 14.557 1.00 80.81 98 SER A N 1
ATOM 809 C CA . SER A 1 98 ? -2.737 2.625 13.496 1.00 80.81 98 SER A CA 1
ATOM 810 C C . SER A 1 98 ? -3.681 2.483 12.311 1.00 80.81 98 SER A C 1
ATOM 812 O O . SER A 1 98 ? -3.293 2.800 11.195 1.00 80.81 98 SER A O 1
ATOM 814 N N . LEU A 1 99 ? -4.930 2.082 12.554 1.00 85.50 99 LEU A N 1
ATOM 815 C CA . LEU A 1 99 ? -5.944 1.910 11.520 1.00 85.50 99 LEU A CA 1
ATOM 816 C C . LEU A 1 99 ? -6.169 3.203 10.728 1.00 85.50 99 LEU A C 1
ATOM 818 O O . LEU A 1 99 ? -6.184 3.173 9.501 1.00 85.50 99 LEU A O 1
ATOM 822 N N . ASN A 1 100 ? -6.272 4.343 11.415 1.00 87.44 100 ASN A N 1
ATOM 823 C CA . ASN A 1 100 ? -6.426 5.647 10.770 1.00 87.44 100 ASN A CA 1
ATOM 824 C C . ASN A 1 100 ? -5.203 6.022 9.920 1.00 87.44 100 ASN A C 1
ATOM 826 O O . ASN A 1 100 ? -5.361 6.552 8.818 1.00 87.44 100 ASN A O 1
ATOM 830 N N . GLY A 1 101 ? -3.989 5.754 10.415 1.00 84.38 101 GLY A N 1
ATOM 831 C CA . GLY A 1 101 ? -2.750 5.978 9.667 1.00 84.38 101 GLY A CA 1
ATOM 832 C C . GLY A 1 101 ? -2.683 5.113 8.409 1.00 84.38 101 GLY A C 1
ATOM 833 O O . GLY A 1 101 ? -2.506 5.635 7.309 1.00 84.38 101 GLY A O 1
ATOM 834 N N . THR A 1 102 ? -2.941 3.815 8.562 1.00 83.75 102 THR A N 1
ATOM 835 C CA . THR A 1 102 ? -3.002 2.842 7.469 1.00 83.75 102 THR A CA 1
ATOM 836 C C . THR A 1 102 ? -4.038 3.243 6.417 1.00 83.75 102 THR A C 1
ATOM 838 O O . THR A 1 102 ? -3.707 3.340 5.237 1.00 83.75 102 THR A O 1
ATOM 841 N N . LEU A 1 103 ? -5.270 3.567 6.823 1.00 89.31 103 LEU A N 1
ATOM 842 C CA . LEU A 1 103 ? -6.315 4.032 5.906 1.00 89.31 103 LEU A CA 1
ATOM 843 C C . LEU A 1 103 ? -5.927 5.321 5.183 1.00 89.31 103 LEU A C 1
ATOM 845 O O . LEU A 1 103 ? -6.167 5.433 3.985 1.00 89.31 103 LEU A O 1
ATOM 849 N N . SER A 1 104 ? -5.301 6.275 5.873 1.00 88.94 104 SER A N 1
ATOM 850 C CA . SER A 1 104 ? -4.838 7.525 5.254 1.00 88.94 104 SER A CA 1
ATOM 851 C C . SER A 1 104 ? -3.788 7.268 4.168 1.00 88.94 104 SER A C 1
ATOM 853 O O . SER A 1 104 ? -3.827 7.906 3.113 1.00 88.94 104 SER A O 1
ATOM 855 N N . SER A 1 105 ? -2.883 6.313 4.403 1.00 84.12 105 SER A N 1
ATOM 856 C CA . SER A 1 105 ? -1.871 5.879 3.434 1.00 84.12 105 SER A CA 1
ATOM 857 C C . SER A 1 105 ? -2.531 5.256 2.198 1.00 84.12 105 SER A C 1
ATOM 859 O O . SER A 1 105 ? -2.328 5.727 1.076 1.00 84.12 105 SER A O 1
ATOM 861 N N . TYR A 1 106 ? -3.436 4.292 2.390 1.00 87.12 106 TYR A N 1
ATOM 862 C CA . TYR A 1 106 ? -4.176 3.672 1.288 1.00 87.12 106 TYR A CA 1
ATOM 863 C C . TYR A 1 106 ? -5.045 4.666 0.508 1.00 87.12 106 TYR A C 1
ATOM 865 O O . TYR A 1 106 ? -5.048 4.637 -0.721 1.00 87.12 106 TYR A O 1
ATOM 873 N N . ILE A 1 107 ? -5.722 5.600 1.184 1.00 90.12 107 ILE A N 1
ATOM 874 C CA . ILE A 1 107 ? -6.550 6.625 0.529 1.00 90.12 107 ILE A CA 1
ATOM 875 C C . ILE A 1 107 ? -5.735 7.450 -0.466 1.00 90.12 107 ILE A C 1
ATOM 877 O O . ILE A 1 107 ? -6.221 7.750 -1.558 1.00 90.12 107 ILE A O 1
ATOM 881 N N . LYS A 1 108 ? -4.492 7.780 -0.107 1.00 86.44 108 LYS A N 1
ATOM 882 C CA . LYS A 1 108 ? -3.580 8.567 -0.938 1.00 86.44 108 LYS A CA 1
ATOM 883 C C . LYS A 1 108 ? -3.106 7.818 -2.188 1.00 86.44 108 LYS A C 1
ATOM 885 O O . LYS A 1 108 ? -2.834 8.467 -3.195 1.00 86.44 108 LYS A O 1
ATOM 890 N N . HIS A 1 109 ? -2.974 6.494 -2.115 1.00 83.56 109 HIS A N 1
ATOM 891 C CA . HIS A 1 109 ? -2.280 5.705 -3.135 1.00 83.56 109 HIS A CA 1
ATOM 892 C C . HIS A 1 109 ? -3.193 4.790 -3.964 1.00 83.56 109 HIS A C 1
ATOM 894 O O . HIS A 1 109 ? -2.914 4.592 -5.144 1.00 83.56 109 HIS A O 1
ATOM 900 N N . CYS A 1 110 ? -4.274 4.248 -3.397 1.00 89.00 110 CYS A N 1
ATOM 901 C CA . CYS A 1 110 ? -5.103 3.255 -4.083 1.00 89.00 110 CYS A CA 1
ATOM 902 C C . CYS A 1 110 ? -6.553 3.148 -3.570 1.00 89.00 110 CYS A C 1
ATOM 904 O O . CYS A 1 110 ? -7.044 2.059 -3.304 1.00 89.00 110 CYS A O 1
ATOM 906 N N . SER A 1 111 ? -7.270 4.267 -3.424 1.00 88.00 111 SER A N 1
ATOM 907 C CA . SER A 1 111 ? -8.688 4.262 -3.006 1.00 88.00 111 SER A CA 1
ATOM 908 C C . SER A 1 111 ? -9.710 4.057 -4.133 1.00 88.00 111 SER A C 1
ATOM 910 O O . SER A 1 111 ? -10.901 3.922 -3.848 1.00 88.00 111 SER A O 1
ATOM 912 N N . ASP A 1 112 ? -9.285 4.037 -5.398 1.00 91.75 112 ASP A N 1
ATOM 913 C CA . ASP A 1 112 ? -10.172 3.946 -6.564 1.00 91.75 112 ASP A CA 1
ATOM 914 C C . ASP A 1 112 ? -10.115 2.552 -7.199 1.00 91.75 112 ASP A C 1
ATOM 916 O O . ASP A 1 112 ? -9.181 2.232 -7.924 1.00 91.75 112 ASP A O 1
ATOM 920 N N . GLY A 1 113 ? -11.152 1.739 -6.991 1.00 88.06 113 GLY A N 1
ATOM 921 C CA . GLY A 1 113 ? -11.184 0.339 -7.431 1.00 88.06 113 GLY A CA 1
ATOM 922 C C . GLY A 1 113 ? -11.098 0.095 -8.941 1.00 88.06 113 GLY A C 1
ATOM 923 O O . GLY A 1 113 ? -10.931 -1.051 -9.348 1.00 88.06 113 GLY A O 1
ATOM 924 N N . ASN A 1 114 ? -11.202 1.131 -9.781 1.00 88.25 114 ASN A N 1
ATOM 925 C CA . ASN A 1 114 ? -11.086 1.005 -11.241 1.00 88.25 114 ASN A CA 1
ATOM 926 C C . ASN A 1 114 ? -9.770 1.567 -11.801 1.00 88.25 114 ASN A C 1
ATOM 928 O O . ASN A 1 114 ? -9.632 1.723 -13.018 1.00 88.25 114 ASN A O 1
ATOM 932 N N . SER A 1 115 ? -8.819 1.903 -10.934 1.00 91.31 115 SER A N 1
ATOM 933 C CA . SER A 1 115 ? -7.585 2.580 -11.318 1.00 91.31 115 SER A CA 1
ATOM 934 C C . SER A 1 115 ? -6.396 1.616 -11.468 1.00 91.31 115 SER A C 1
ATOM 936 O O . SER A 1 115 ? -6.518 0.393 -11.425 1.00 91.31 115 SER A O 1
ATOM 938 N N . THR A 1 116 ? -5.232 2.190 -11.752 1.00 92.75 116 THR A N 1
ATOM 939 C CA . THR A 1 116 ? -3.934 1.524 -11.881 1.00 92.75 116 THR A CA 1
ATOM 940 C C . THR A 1 116 ? -2.844 2.527 -11.527 1.00 92.75 116 THR A C 1
ATOM 942 O O . THR A 1 116 ? -3.024 3.734 -11.710 1.00 92.75 116 THR A O 1
ATOM 945 N N . PHE A 1 117 ? -1.673 2.050 -11.101 1.00 89.25 117 PHE A N 1
ATOM 946 C CA . PHE A 1 117 ? -0.501 2.920 -11.028 1.00 89.25 117 PHE A CA 1
ATOM 947 C C . PHE A 1 117 ? -0.179 3.472 -12.424 1.00 89.25 117 PHE A C 1
ATOM 949 O O . PHE A 1 117 ? -0.105 2.720 -13.401 1.00 89.25 117 PHE A O 1
ATOM 956 N N . LYS A 1 118 ? 0.020 4.788 -12.525 1.00 87.69 118 LYS A N 1
ATOM 957 C CA . LYS A 1 118 ? 0.309 5.505 -13.777 1.00 87.69 118 LYS A CA 1
ATOM 958 C C . LYS A 1 118 ? 1.740 5.281 -14.247 1.00 87.69 118 LYS A C 1
ATOM 960 O O . LYS A 1 118 ? 2.050 5.532 -15.408 1.00 87.69 118 LYS A O 1
ATOM 965 N N . SER A 1 119 ? 2.631 4.874 -13.341 1.00 85.69 119 SER A N 1
ATOM 966 C CA .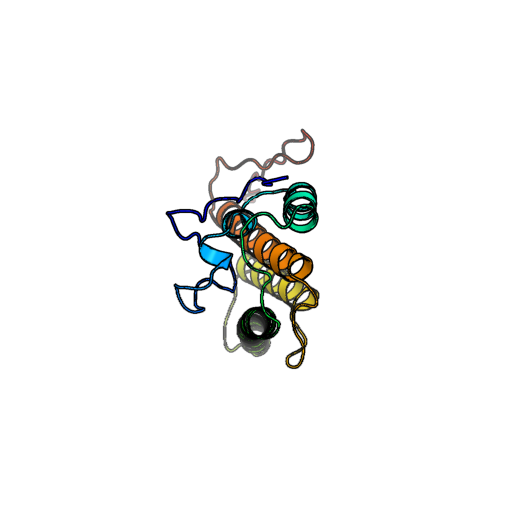 SER A 1 119 ? 4.042 4.629 -13.636 1.00 85.69 119 SER A CA 1
ATOM 967 C C . SER A 1 119 ? 4.703 3.720 -12.600 1.00 85.69 119 SER A C 1
ATOM 969 O O . SER A 1 119 ? 4.234 3.602 -11.467 1.00 85.69 119 SER A O 1
ATOM 971 N N . VAL A 1 120 ? 5.866 3.166 -12.963 1.00 79.94 120 VAL A N 1
ATOM 972 C CA . VAL A 1 120 ? 6.781 2.467 -12.040 1.00 79.94 120 VAL A CA 1
ATOM 973 C C . VAL A 1 120 ? 7.145 3.350 -10.839 1.00 79.94 120 VAL A C 1
ATOM 975 O O . VAL A 1 120 ? 7.256 2.851 -9.725 1.00 79.94 120 VAL A O 1
ATOM 978 N N . LYS A 1 121 ? 7.282 4.670 -11.042 1.00 84.38 121 LYS A N 1
ATOM 979 C CA . LYS A 1 121 ? 7.577 5.626 -9.963 1.00 84.38 121 LYS A CA 1
ATOM 980 C C . LYS A 1 121 ? 6.465 5.700 -8.929 1.00 84.38 121 LYS A C 1
ATOM 982 O O . LYS A 1 121 ? 6.740 5.684 -7.738 1.00 84.38 121 LYS A O 1
ATOM 987 N N . GLU A 1 122 ? 5.219 5.776 -9.384 1.00 86.25 122 GLU A N 1
ATOM 988 C CA . GLU A 1 122 ? 4.064 5.827 -8.485 1.00 86.25 122 GLU A CA 1
ATOM 989 C C . GLU A 1 122 ? 3.925 4.526 -7.691 1.00 86.25 122 GLU A C 1
ATOM 991 O O . GLU A 1 122 ? 3.722 4.562 -6.479 1.00 86.25 122 GLU A O 1
ATOM 996 N N . PHE A 1 123 ? 4.118 3.392 -8.367 1.00 85.38 123 PHE A N 1
ATOM 997 C CA . PHE A 1 123 ? 4.138 2.080 -7.735 1.00 85.38 123 PHE A CA 1
ATOM 998 C C . PHE A 1 123 ? 5.235 1.967 -6.658 1.00 85.38 123 PHE A C 1
ATOM 1000 O O . PHE A 1 123 ? 4.936 1.595 -5.527 1.00 85.38 123 PHE A O 1
ATOM 1007 N N . LEU A 1 124 ? 6.487 2.317 -6.973 1.00 80.19 124 LEU A N 1
ATOM 1008 C CA . LEU A 1 124 ? 7.600 2.213 -6.020 1.00 80.19 124 LEU A CA 1
ATOM 1009 C C . LEU A 1 124 ? 7.470 3.194 -4.851 1.00 80.19 124 LEU A C 1
ATOM 1011 O O . LEU A 1 124 ? 7.777 2.829 -3.719 1.00 80.19 124 LEU A O 1
ATOM 1015 N N . ALA A 1 125 ? 6.950 4.400 -5.096 1.00 81.06 125 ALA A N 1
ATOM 1016 C CA . ALA A 1 125 ? 6.662 5.357 -4.033 1.00 81.06 125 ALA A CA 1
ATOM 1017 C C . ALA A 1 125 ? 5.628 4.809 -3.036 1.00 81.06 125 ALA A C 1
ATOM 1019 O O . ALA A 1 125 ? 5.775 5.011 -1.831 1.00 81.06 125 ALA A O 1
ATOM 1020 N N . TR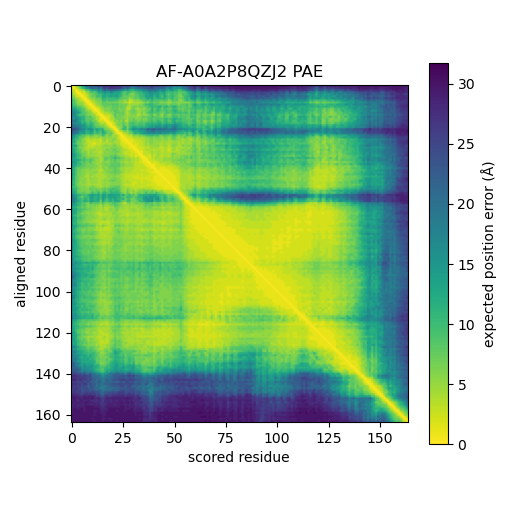P A 1 126 ? 4.604 4.097 -3.521 1.00 84.19 126 TRP A N 1
ATOM 1021 C CA . TRP A 1 126 ? 3.647 3.402 -2.660 1.00 84.19 126 TRP A CA 1
ATOM 1022 C C . TRP A 1 126 ? 4.275 2.203 -1.934 1.00 84.19 126 TRP A C 1
ATOM 1024 O O . TRP A 1 126 ? 4.124 2.081 -0.722 1.00 84.19 126 TRP A O 1
ATOM 1034 N N . ALA A 1 127 ? 5.004 1.336 -2.644 1.00 79.56 127 ALA A N 1
ATOM 1035 C CA . ALA A 1 127 ? 5.630 0.156 -2.043 1.00 79.56 127 ALA A CA 1
ATOM 1036 C C . ALA A 1 127 ? 6.590 0.547 -0.903 1.00 79.56 127 ALA A C 1
ATOM 1038 O O . ALA A 1 127 ? 6.581 -0.070 0.161 1.00 79.56 127 ALA A O 1
ATOM 1039 N N . ASN A 1 128 ? 7.354 1.626 -1.097 1.00 75.69 128 ASN A N 1
ATOM 1040 C CA . ASN A 1 128 ? 8.243 2.173 -0.080 1.00 75.69 128 ASN A CA 1
ATOM 1041 C C . ASN A 1 128 ? 7.492 2.843 1.077 1.00 75.69 128 ASN A C 1
ATOM 1043 O O . ASN A 1 128 ? 7.872 2.645 2.229 1.00 75.69 128 ASN A O 1
ATOM 1047 N N . SER A 1 129 ? 6.428 3.615 0.811 1.00 75.19 129 SER A N 1
ATOM 1048 C CA . SER A 1 129 ? 5.651 4.240 1.893 1.00 75.19 129 SER A CA 1
ATOM 1049 C C . SER A 1 129 ? 4.989 3.192 2.785 1.00 75.19 129 SER A C 1
ATOM 1051 O O . SER A 1 129 ? 5.022 3.327 4.007 1.00 75.19 129 SER A O 1
ATOM 1053 N N . TYR A 1 130 ? 4.482 2.114 2.187 1.00 71.94 130 TYR A N 1
ATOM 1054 C CA . TYR A 1 130 ? 3.917 0.978 2.902 1.00 71.94 130 TYR A CA 1
ATOM 1055 C C . TYR A 1 130 ? 4.947 0.287 3.807 1.00 71.94 130 TYR A C 1
ATOM 1057 O O . TYR A 1 130 ? 4.668 0.069 4.987 1.00 71.94 130 TYR A O 1
ATOM 1065 N N . GLU A 1 131 ? 6.148 -0.012 3.295 1.00 71.38 131 GLU A N 1
ATOM 1066 C CA . GLU A 1 131 ? 7.229 -0.582 4.113 1.00 71.38 131 GLU A CA 1
ATOM 1067 C C . GLU A 1 131 ? 7.616 0.346 5.255 1.00 71.38 131 GLU A C 1
ATOM 1069 O O . GLU A 1 131 ? 7.708 -0.072 6.408 1.00 71.38 131 GLU A O 1
ATOM 1074 N N . MET A 1 132 ? 7.800 1.631 4.966 1.00 67.12 132 MET A N 1
ATOM 1075 C CA . MET A 1 132 ? 8.152 2.607 5.989 1.00 67.12 132 MET A CA 1
ATOM 1076 C C . MET A 1 132 ? 7.078 2.708 7.077 1.00 67.12 132 MET A C 1
ATOM 1078 O O . MET A 1 132 ? 7.432 2.768 8.257 1.00 67.12 132 MET A O 1
ATOM 1082 N N . ASP A 1 133 ? 5.793 2.670 6.718 1.00 66.81 133 ASP A N 1
ATOM 1083 C CA . ASP A 1 133 ? 4.681 2.639 7.673 1.00 66.81 133 ASP A CA 1
ATOM 1084 C C . ASP A 1 133 ? 4.698 1.348 8.511 1.00 66.81 133 ASP A C 1
ATOM 1086 O O . ASP A 1 133 ? 4.553 1.405 9.737 1.00 66.81 133 ASP A O 1
ATOM 1090 N N . TYR A 1 134 ? 4.950 0.191 7.891 1.00 66.56 134 TYR A N 1
ATOM 1091 C CA . TYR A 1 134 ? 5.071 -1.098 8.579 1.00 66.56 134 TYR A CA 1
ATOM 1092 C C . TYR A 1 134 ? 6.260 -1.128 9.553 1.00 66.56 134 TYR A C 1
ATOM 1094 O O . TYR A 1 134 ? 6.113 -1.495 10.726 1.00 66.56 134 TYR A O 1
ATOM 1102 N N . TYR A 1 135 ? 7.437 -0.682 9.113 1.00 65.62 135 TYR A N 1
ATOM 1103 C CA . TYR A 1 135 ? 8.627 -0.567 9.952 1.00 65.62 135 TYR A CA 1
ATOM 1104 C C . TYR A 1 135 ? 8.403 0.420 11.095 1.00 65.62 135 TYR A C 1
ATOM 1106 O O . TYR A 1 135 ? 8.692 0.090 12.250 1.00 65.62 135 TYR A O 1
ATOM 1114 N N . LEU A 1 136 ? 7.842 1.599 10.814 1.00 62.31 136 LEU A N 1
ATOM 1115 C CA . LEU A 1 136 ? 7.527 2.595 11.832 1.00 62.31 136 LEU A CA 1
ATOM 1116 C C . LEU A 1 136 ? 6.540 2.031 12.854 1.00 62.31 136 LEU A C 1
ATOM 1118 O O . LEU A 1 136 ? 6.773 2.187 14.052 1.00 62.31 136 LEU A O 1
ATOM 1122 N N . TYR A 1 137 ? 5.501 1.318 12.421 1.00 62.84 137 TYR A N 1
ATOM 1123 C CA . TYR A 1 137 ? 4.589 0.615 13.317 1.00 62.84 137 TYR A CA 1
ATOM 1124 C C . TYR A 1 137 ? 5.320 -0.426 14.169 1.00 62.84 137 TYR A C 1
ATOM 1126 O O . TYR A 1 137 ? 5.165 -0.429 15.386 1.00 62.84 137 TYR A O 1
ATOM 1134 N N . SER A 1 138 ? 6.184 -1.258 13.584 1.00 62.38 138 SER A N 1
ATOM 1135 C CA . SER A 1 138 ? 6.942 -2.274 14.332 1.00 62.38 138 SER A CA 1
ATOM 1136 C C . SER A 1 138 ? 7.871 -1.671 15.398 1.00 62.38 138 SER A C 1
ATOM 1138 O O . SER A 1 138 ? 8.114 -2.281 16.445 1.00 62.38 138 SER A O 1
ATOM 1140 N N . ILE A 1 139 ? 8.368 -0.457 15.138 1.00 62.50 139 ILE A N 1
ATOM 1141 C CA . ILE A 1 139 ? 9.189 0.331 16.050 1.00 62.50 139 ILE A CA 1
ATOM 1142 C C . ILE A 1 139 ? 8.296 0.989 17.114 1.00 62.50 139 ILE A C 1
ATOM 1144 O O . ILE A 1 139 ? 8.649 0.971 18.291 1.00 62.50 139 ILE A O 1
ATOM 1148 N N . LEU A 1 140 ? 7.166 1.604 16.738 1.00 62.03 140 LEU A N 1
ATOM 1149 C CA . LEU A 1 140 ? 6.200 2.324 17.596 1.00 62.03 140 LEU A CA 1
ATOM 1150 C C . LEU A 1 140 ? 5.327 1.440 18.484 1.00 62.03 140 LEU A C 1
ATOM 1152 O O . LEU A 1 140 ? 5.058 1.851 19.607 1.00 62.03 140 LEU A O 1
ATOM 1156 N N . GLY A 1 141 ? 4.924 0.267 18.015 1.00 56.28 141 GLY A N 1
ATOM 1157 C CA . GLY A 1 141 ? 3.980 -0.624 18.688 1.00 56.28 141 GLY A CA 1
ATOM 1158 C C . GLY A 1 141 ? 4.606 -1.559 19.721 1.00 56.28 141 GLY A C 1
ATOM 1159 O O . GLY A 1 141 ? 3.877 -2.192 20.476 1.00 56.28 141 GLY A O 1
ATOM 1160 N N . ARG A 1 142 ? 5.940 -1.655 19.790 1.00 55.34 142 ARG A N 1
ATOM 1161 C CA . ARG A 1 142 ? 6.603 -2.342 20.903 1.00 55.34 142 ARG A CA 1
ATOM 1162 C C . ARG A 1 142 ? 6.814 -1.356 22.043 1.00 55.34 142 ARG A C 1
ATOM 1164 O O . ARG A 1 142 ? 7.593 -0.412 21.896 1.00 55.34 142 ARG A O 1
ATOM 1171 N N . ASP A 1 143 ? 6.168 -1.620 23.176 1.00 53.25 143 ASP A N 1
ATOM 1172 C CA . ASP A 1 143 ? 6.460 -0.975 24.458 1.00 53.25 143 ASP A CA 1
ATOM 1173 C C . ASP A 1 143 ? 7.871 -1.374 24.911 1.00 53.25 143 ASP A C 1
ATOM 1175 O O . ASP A 1 143 ? 8.072 -2.274 25.723 1.00 53.25 143 ASP A O 1
ATOM 1179 N N . ASN A 1 144 ? 8.879 -0.733 24.322 1.00 57.59 144 ASN A N 1
ATOM 1180 C CA . ASN A 1 144 ? 10.253 -0.821 24.779 1.00 57.59 144 ASN A CA 1
ATOM 1181 C C . ASN A 1 144 ? 10.576 0.447 25.590 1.00 57.59 144 ASN A C 1
ATOM 1183 O O . ASN A 1 144 ? 10.654 1.531 25.001 1.00 57.59 144 ASN A O 1
ATOM 1187 N N . PRO A 1 145 ? 10.783 0.341 26.917 1.00 60.00 145 PRO A N 1
ATOM 1188 C CA . PRO A 1 145 ? 11.075 1.488 27.777 1.00 60.00 145 PRO A CA 1
ATOM 1189 C C . PRO A 1 145 ? 12.411 2.180 27.456 1.00 60.00 145 PRO A C 1
ATOM 1191 O O . PRO A 1 145 ? 12.610 3.326 27.854 1.00 60.00 145 PRO A O 1
ATOM 1194 N N . GLU A 1 146 ? 13.312 1.537 26.707 1.00 65.00 146 GLU A N 1
ATOM 1195 C CA . GLU A 1 146 ? 14.587 2.123 26.263 1.00 65.00 146 GLU A CA 1
ATOM 1196 C C . GLU A 1 146 ? 14.482 2.868 24.924 1.00 65.00 146 GLU A C 1
ATOM 1198 O O . GLU A 1 146 ? 15.466 3.405 24.409 1.00 65.00 146 GLU A O 1
ATOM 1203 N N . LYS A 1 147 ? 13.292 2.908 24.323 1.00 61.88 147 LYS A N 1
ATOM 1204 C CA . LYS A 1 147 ? 13.112 3.467 22.992 1.00 61.88 147 LYS A CA 1
ATOM 1205 C C . LYS A 1 147 ? 13.243 4.992 22.984 1.00 61.88 147 LYS A C 1
ATOM 1207 O O . LYS A 1 147 ? 12.498 5.709 23.650 1.00 61.88 147 LYS A O 1
ATOM 1212 N N . VAL A 1 148 ? 14.118 5.494 22.115 1.00 56.09 148 VAL A N 1
ATOM 1213 C CA . VAL A 1 148 ? 14.308 6.928 21.867 1.00 56.09 148 VAL A CA 1
ATOM 1214 C C . VAL A 1 148 ? 14.084 7.224 20.385 1.00 56.09 148 VAL A C 1
ATOM 1216 O O . VAL A 1 148 ? 14.690 6.586 19.528 1.00 56.09 148 VAL A O 1
ATOM 1219 N N . ILE A 1 149 ? 13.219 8.196 20.072 1.00 58.97 149 ILE A N 1
ATOM 1220 C CA . ILE A 1 149 ? 13.035 8.709 18.706 1.00 58.97 149 ILE A CA 1
ATOM 1221 C C . ILE A 1 149 ? 13.733 10.063 18.623 1.00 58.97 149 ILE A C 1
ATOM 1223 O O . ILE A 1 149 ? 13.385 11.002 19.343 1.00 58.97 149 ILE A O 1
ATOM 1227 N N . TYR A 1 150 ? 14.722 10.162 17.741 1.00 51.25 150 TYR A N 1
ATOM 1228 C CA . TYR A 1 150 ? 15.417 11.410 17.456 1.00 51.25 150 TYR A CA 1
ATOM 1229 C C . TYR A 1 150 ? 14.756 12.081 16.255 1.00 51.25 150 TYR A C 1
ATOM 1231 O O . TYR A 1 150 ? 14.762 11.535 15.154 1.00 51.25 150 TYR A O 1
ATOM 1239 N N . LYS A 1 151 ? 14.194 13.273 16.456 1.00 43.06 151 LYS A N 1
ATOM 1240 C CA . LYS A 1 151 ? 13.711 14.129 15.366 1.00 43.06 151 LYS A CA 1
ATOM 1241 C C . LYS A 1 151 ? 14.566 15.392 15.363 1.00 43.06 151 LYS A C 1
ATOM 1243 O O . LYS A 1 151 ? 14.537 16.132 16.341 1.00 43.06 151 LYS A O 1
ATOM 1248 N N . ASN A 1 152 ? 15.339 15.618 14.296 1.00 43.28 152 ASN A N 1
ATOM 1249 C CA . ASN A 1 152 ? 16.220 16.788 14.136 1.00 43.28 152 ASN A CA 1
ATOM 1250 C C . ASN A 1 152 ? 17.042 17.113 15.396 1.00 43.28 152 ASN A C 1
ATOM 1252 O O . ASN A 1 152 ? 16.920 18.198 15.960 1.00 43.28 152 ASN A O 1
ATOM 1256 N N . SER A 1 153 ? 17.833 16.148 15.873 1.00 48.06 153 SER A N 1
ATOM 1257 C CA . SER A 1 153 ? 18.747 16.315 17.019 1.00 48.06 153 SER A CA 1
ATOM 1258 C C . SER A 1 153 ? 18.090 16.621 18.375 1.00 48.06 153 SER A C 1
ATOM 1260 O O . SER A 1 153 ? 18.794 16.705 19.378 1.00 48.06 153 SER A O 1
ATOM 1262 N N . ASN A 1 154 ? 16.758 16.700 18.452 1.00 43.56 154 ASN A N 1
ATOM 1263 C CA . ASN A 1 154 ? 16.023 16.839 19.703 1.00 43.56 154 ASN A CA 1
ATOM 1264 C C . ASN A 1 154 ? 15.506 15.472 20.165 1.00 43.56 154 ASN A C 1
ATOM 1266 O O . ASN A 1 154 ? 14.811 14.756 19.437 1.00 43.56 154 ASN A O 1
ATOM 1270 N N . LYS A 1 155 ? 15.874 15.105 21.395 1.00 43.31 155 LYS A N 1
ATOM 1271 C CA . LYS A 1 155 ? 15.477 13.855 22.046 1.00 43.31 155 LYS A CA 1
ATOM 1272 C C . LYS A 1 155 ? 14.047 13.993 22.569 1.00 43.31 155 LYS A C 1
ATOM 1274 O O . LYS A 1 155 ? 13.813 14.750 23.508 1.00 43.31 155 LYS A O 1
ATOM 1279 N N . ILE A 1 156 ? 13.097 13.252 22.002 1.00 51.22 156 ILE A N 1
ATOM 1280 C CA . ILE A 1 156 ? 11.756 13.128 22.585 1.00 51.22 156 ILE A CA 1
ATOM 1281 C C . ILE A 1 156 ? 11.769 11.875 23.464 1.00 51.22 156 ILE A C 1
ATOM 1283 O O . ILE A 1 156 ? 11.776 10.751 22.965 1.00 51.22 156 ILE A O 1
ATOM 1287 N N . ASN A 1 157 ? 11.837 12.065 24.784 1.00 43.06 157 ASN A N 1
ATOM 1288 C CA . ASN A 1 157 ? 11.680 10.974 25.743 1.00 43.06 157 ASN A CA 1
ATOM 1289 C C . ASN A 1 157 ? 10.185 10.664 25.889 1.00 43.06 157 ASN A C 1
ATOM 1291 O O . ASN A 1 157 ? 9.449 11.485 26.436 1.00 43.06 157 ASN A O 1
ATOM 1295 N N . ASN A 1 158 ? 9.748 9.468 25.491 1.00 44.81 158 ASN A N 1
ATOM 1296 C CA . ASN A 1 158 ? 8.462 8.921 25.927 1.00 44.81 158 ASN A CA 1
ATOM 1297 C C . ASN A 1 158 ? 8.588 8.470 27.391 1.00 44.81 158 ASN A C 1
ATOM 1299 O O . ASN A 1 158 ? 8.609 7.279 27.689 1.00 44.81 158 ASN A O 1
ATOM 1303 N N . LYS A 1 159 ? 8.703 9.415 28.332 1.00 36.81 159 LYS A N 1
ATOM 1304 C CA . LYS A 1 159 ? 8.385 9.085 29.723 1.00 36.81 159 LYS A CA 1
ATOM 1305 C C . LYS A 1 159 ? 6.874 8.932 29.794 1.00 36.81 159 LYS A C 1
ATOM 1307 O O . LYS A 1 159 ? 6.150 9.919 29.714 1.00 36.81 159 LYS A O 1
ATOM 1312 N N . SER A 1 160 ? 6.429 7.684 29.921 1.00 41.00 160 SER A N 1
ATOM 1313 C CA . SER A 1 160 ? 5.101 7.361 30.427 1.00 41.00 160 SER A CA 1
ATOM 1314 C C . SER A 1 160 ? 4.908 8.123 31.737 1.00 41.00 160 SER A C 1
ATOM 1316 O O . SER A 1 160 ? 5.546 7.816 32.745 1.00 41.00 160 SER A O 1
ATOM 1318 N N . THR A 1 161 ? 4.094 9.175 31.715 1.00 35.78 161 THR A N 1
ATOM 1319 C CA . THR A 1 161 ? 3.575 9.784 32.935 1.00 35.78 161 THR A CA 1
ATOM 1320 C C . THR A 1 161 ? 2.507 8.844 33.469 1.00 35.78 161 THR A C 1
ATOM 1322 O O . THR A 1 161 ? 1.320 9.002 33.183 1.00 35.78 161 THR A O 1
ATOM 1325 N N . ASN A 1 162 ? 2.948 7.832 34.212 1.00 36.19 162 ASN A N 1
ATOM 1326 C CA . ASN A 1 162 ? 2.093 7.198 35.199 1.00 36.19 162 ASN A CA 1
ATOM 1327 C C . ASN A 1 162 ? 1.758 8.245 36.272 1.00 36.19 162 ASN A C 1
ATOM 1329 O O . ASN A 1 162 ? 2.640 8.955 36.752 1.00 36.19 162 ASN A O 1
ATOM 1333 N N . LYS A 1 163 ? 0.457 8.354 36.547 1.00 34.75 163 LYS A N 1
ATOM 1334 C CA . LYS A 1 163 ? -0.194 9.220 37.535 1.00 34.75 163 LYS A CA 1
ATOM 1335 C C . LYS A 1 163 ? 0.400 9.072 38.940 1.00 34.75 163 LYS A C 1
ATOM 1337 O O . LYS A 1 163 ? 0.673 7.947 39.345 1.00 34.75 163 LYS A O 1
ATOM 1342 N N . GLU A 1 164 ? 0.415 10.178 39.681 1.00 32.97 164 GLU A N 1
ATOM 1343 C CA . GLU A 1 164 ? -0.393 10.387 40.899 1.00 32.97 164 GLU A CA 1
ATOM 1344 C C . GLU A 1 164 ? -0.768 11.869 41.013 1.00 32.97 164 GLU A C 1
ATOM 1346 O O . GLU A 1 164 ? 0.100 12.721 40.711 1.00 32.97 164 GLU A O 1
#

Sequence (164 aa):
ESGYIPQRLERKSGIQGLHRIEEDLPIRHSVYAILDNIPNHEPMLDLLLKYNVYGGELTKEQLKMAYDRCYDDYLYFLNTEKEFKSGKITLTINEQKSLNGTLSSYIKHCSDGNSTFKSVKEFLAWANSYEMDYYLYSILGRDNPEKVIYKNSNKINNKSTNKE

Mean predicted aligned error: 11.21 Å

pLDDT: mean 74.04, std 15.29, range [32.97, 96.38]

Radius of gyration: 19.46 Å; Cα contacts (8 Å, |Δi|>4): 147; chains: 1; bounding box: 50×32×70 Å

Solvent-accessible surface area (backbone atoms only — not comparable to full-atom values): 9745 Å² total; per-residue (Å²): 132,90,71,89,76,63,75,72,44,92,64,71,39,65,35,67,65,47,65,85,50,71,94,76,48,58,40,31,25,13,73,66,19,58,42,36,79,40,84,84,36,63,70,58,50,52,51,38,62,73,68,64,52,47,26,71,82,79,48,71,67,56,34,28,55,30,30,52,49,46,26,52,52,38,51,53,54,52,48,53,52,50,37,38,76,70,64,78,44,88,72,55,76,66,52,49,53,49,51,54,51,52,50,53,54,32,56,76,74,31,68,55,91,89,59,53,47,91,42,72,66,57,46,43,55,46,27,24,50,51,44,51,51,52,51,49,44,64,62,67,71,49,94,51,94,85,61,73,56,74,58,91,92,42,78,51,76,78,70,79,79,74,86,133